Protein AF-A0A7W8DXM9-F1 (afdb_monomer_lite)

Radius of gyration: 29.78 Å; chains: 1; bounding box: 77×30×76 Å

Structure (mmCIF, N/CA/C/O backbone):
data_AF-A0A7W8DXM9-F1
#
_entry.id   AF-A0A7W8DXM9-F1
#
loop_
_atom_site.group_PDB
_atom_site.id
_atom_site.type_symbol
_atom_site.label_atom_id
_atom_site.label_alt_id
_atom_site.label_comp_id
_atom_site.label_asym_id
_atom_site.label_entity_id
_atom_site.label_seq_id
_atom_site.pdbx_PDB_ins_code
_atom_site.Cartn_x
_atom_site.Cartn_y
_atom_site.Cartn_z
_atom_site.occupancy
_atom_site.B_iso_or_equiv
_atom_site.auth_seq_id
_atom_site.auth_comp_id
_atom_site.auth_asym_id
_atom_site.auth_atom_id
_atom_site.pdbx_PDB_model_num
ATOM 1 N N . MET A 1 1 ? 60.312 -1.472 18.126 1.00 46.19 1 MET A N 1
ATOM 2 C CA . MET A 1 1 ? 59.502 -0.595 19.000 1.00 46.19 1 MET A CA 1
ATOM 3 C C . MET A 1 1 ? 58.045 -0.765 18.543 1.00 46.19 1 MET A C 1
ATOM 5 O O . MET A 1 1 ? 57.658 -0.103 17.605 1.00 46.19 1 MET A O 1
ATOM 9 N N . ARG A 1 2 ? 57.238 -1.777 18.898 1.00 55.53 2 ARG A N 1
ATOM 10 C CA . ARG A 1 2 ? 56.949 -2.486 20.163 1.00 55.53 2 ARG A CA 1
ATOM 11 C C . ARG A 1 2 ? 56.466 -1.563 21.287 1.00 55.53 2 ARG A C 1
ATOM 13 O O . ARG A 1 2 ? 57.164 -1.413 22.276 1.00 55.53 2 ARG A O 1
ATOM 20 N N . SER A 1 3 ? 55.288 -0.960 21.115 1.00 54.38 3 SER A N 1
ATOM 21 C CA . SER A 1 3 ? 54.470 -0.468 22.234 1.00 54.38 3 SER A CA 1
ATOM 22 C C . SER A 1 3 ? 53.026 -0.208 21.782 1.00 54.38 3 SER A C 1
ATOM 24 O O . SER A 1 3 ? 52.742 0.841 21.215 1.00 54.38 3 SER A O 1
ATOM 26 N N . SER A 1 4 ? 52.124 -1.182 21.954 1.00 52.69 4 SER A N 1
ATOM 27 C CA . SER A 1 4 ? 50.655 -0.969 21.904 1.00 52.69 4 SER A CA 1
ATOM 28 C C . SER A 1 4 ? 49.839 -2.128 22.510 1.00 52.69 4 SER A C 1
ATOM 30 O O . SER A 1 4 ? 48.652 -2.257 22.246 1.00 52.69 4 SER A O 1
ATOM 32 N N . THR A 1 5 ? 50.442 -2.986 23.343 1.00 55.34 5 THR A N 1
ATOM 33 C CA . THR A 1 5 ? 49.756 -4.147 23.955 1.00 55.34 5 THR A CA 1
ATOM 34 C C . THR A 1 5 ? 49.735 -4.124 25.489 1.00 55.34 5 THR A C 1
ATOM 36 O O . THR A 1 5 ? 49.424 -5.133 26.110 1.00 55.34 5 THR A O 1
ATOM 39 N N . MET A 1 6 ? 50.027 -2.983 26.127 1.00 52.00 6 MET A N 1
ATOM 40 C CA . MET A 1 6 ? 50.063 -2.838 27.597 1.00 52.00 6 MET A CA 1
ATOM 41 C C . MET A 1 6 ? 48.874 -2.054 28.195 1.00 52.00 6 MET A C 1
ATOM 43 O O . MET A 1 6 ? 49.022 -1.433 29.239 1.00 52.00 6 MET A O 1
ATOM 47 N N . ILE A 1 7 ? 47.688 -2.052 27.571 1.00 56.28 7 ILE A N 1
ATOM 48 C CA . ILE A 1 7 ? 46.492 -1.398 28.166 1.00 56.28 7 ILE A CA 1
ATOM 49 C C . ILE A 1 7 ? 45.322 -2.377 28.406 1.00 56.28 7 ILE A C 1
ATOM 51 O O . ILE A 1 7 ? 44.336 -2.024 29.038 1.00 56.28 7 ILE A O 1
ATOM 55 N N . LEU A 1 8 ? 45.436 -3.653 28.017 1.00 51.53 8 LEU A N 1
ATOM 56 C CA . LEU A 1 8 ? 44.332 -4.625 28.144 1.00 51.53 8 LEU A CA 1
ATOM 57 C C . LEU A 1 8 ? 44.398 -5.552 29.375 1.00 51.53 8 LEU A C 1
ATOM 59 O O . LEU A 1 8 ? 43.605 -6.481 29.473 1.00 51.53 8 LEU A O 1
ATOM 63 N N . LEU A 1 9 ? 45.303 -5.317 30.332 1.00 50.66 9 LEU A N 1
ATOM 64 C CA . LEU A 1 9 ? 45.524 -6.224 31.477 1.00 50.66 9 LEU A CA 1
ATOM 65 C C . LEU A 1 9 ? 45.045 -5.700 32.846 1.00 50.66 9 LEU A C 1
ATOM 67 O O . LEU A 1 9 ? 45.194 -6.405 33.839 1.00 50.66 9 LEU A O 1
ATOM 71 N N . SER A 1 10 ? 44.434 -4.514 32.936 1.00 49.72 10 SER A N 1
ATOM 72 C CA . SER A 1 10 ? 44.089 -3.885 34.228 1.00 49.72 10 SER A CA 1
ATOM 73 C C . SER A 1 10 ? 42.620 -3.990 34.671 1.00 49.72 10 SER A C 1
ATOM 75 O O . SER A 1 10 ? 42.312 -3.591 35.789 1.00 49.72 10 SER A O 1
ATOM 77 N N . ALA A 1 11 ? 41.708 -4.558 33.871 1.00 48.31 11 ALA A N 1
ATOM 78 C CA . ALA A 1 11 ? 40.278 -4.620 34.227 1.00 48.31 11 ALA A CA 1
ATOM 79 C C . ALA A 1 11 ? 39.810 -5.954 34.853 1.00 48.31 11 ALA A C 1
ATOM 81 O O . ALA A 1 11 ? 38.690 -6.034 35.348 1.00 48.31 11 ALA A O 1
ATOM 82 N N . ALA A 1 12 ? 40.642 -7.002 34.865 1.00 50.03 12 ALA A N 1
ATOM 83 C CA . ALA A 1 12 ? 40.222 -8.340 35.308 1.00 50.03 12 ALA A CA 1
ATOM 84 C C . ALA A 1 12 ? 40.365 -8.597 36.824 1.00 50.03 12 ALA A C 1
ATOM 86 O O . ALA A 1 12 ? 39.830 -9.578 37.331 1.00 50.03 12 ALA A O 1
ATOM 87 N N . VAL A 1 13 ? 41.065 -7.734 37.571 1.00 49.59 13 VAL A 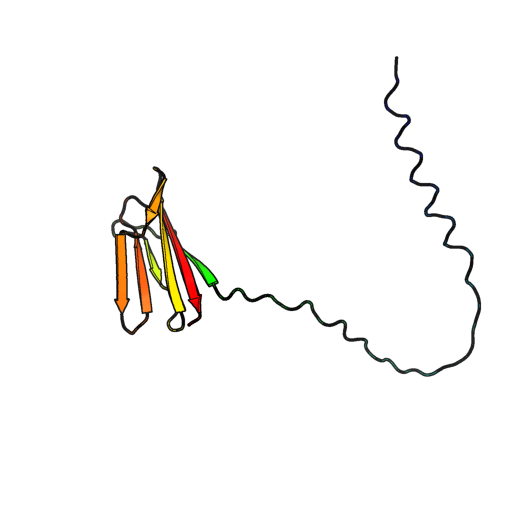N 1
ATOM 88 C CA . VAL A 1 13 ? 41.419 -8.009 38.981 1.00 49.59 13 VAL A CA 1
ATOM 89 C C . VAL A 1 13 ? 40.394 -7.455 39.987 1.00 49.59 13 VAL A C 1
ATOM 91 O O . VAL A 1 13 ? 40.340 -7.914 41.123 1.00 49.59 13 VAL A O 1
ATOM 94 N N . ALA A 1 14 ? 39.510 -6.536 39.587 1.00 46.38 14 ALA A N 1
ATOM 95 C CA . ALA A 1 14 ? 38.553 -5.915 40.514 1.00 46.38 14 ALA A CA 1
ATOM 96 C C . ALA A 1 14 ? 37.280 -6.748 40.786 1.00 46.38 14 ALA A C 1
ATOM 98 O O . ALA A 1 14 ? 36.570 -6.475 41.750 1.00 46.38 14 ALA A O 1
ATOM 99 N N . VAL A 1 15 ? 36.986 -7.777 39.981 1.00 49.56 15 VAL A N 1
ATOM 100 C CA . VAL A 1 15 ? 35.731 -8.554 40.102 1.00 49.56 15 VAL A CA 1
ATOM 101 C C . VAL A 1 15 ? 35.847 -9.727 41.092 1.00 49.56 15 VAL A C 1
ATOM 103 O O . VAL A 1 15 ? 34.839 -10.251 41.553 1.00 49.56 15 VAL A O 1
ATOM 106 N N . VAL A 1 16 ? 37.059 -10.119 41.499 1.00 52.50 16 VAL A N 1
ATOM 107 C CA . VAL A 1 16 ? 37.267 -11.338 42.310 1.00 52.50 16 VAL A CA 1
ATOM 108 C C . VAL A 1 16 ? 37.204 -11.087 43.830 1.00 52.50 16 VAL A C 1
ATOM 110 O O . VAL A 1 16 ? 37.085 -12.032 44.602 1.00 52.50 16 VAL A O 1
ATOM 113 N N . LEU A 1 17 ? 37.202 -9.832 44.298 1.00 48.69 17 LEU A N 1
ATOM 114 C CA . LEU A 1 17 ? 37.276 -9.525 45.740 1.00 48.69 17 LEU A CA 1
ATOM 115 C C . LEU A 1 17 ? 35.928 -9.324 46.457 1.00 48.69 17 LEU A C 1
ATOM 117 O O . LEU A 1 17 ? 35.918 -9.214 47.679 1.00 48.69 17 LEU A O 1
ATOM 121 N N . PHE A 1 18 ? 34.788 -9.351 45.758 1.00 46.69 18 PHE A N 1
ATOM 122 C CA . PHE A 1 18 ? 33.464 -9.254 46.405 1.00 46.69 18 PHE A CA 1
ATOM 123 C C . PHE A 1 18 ? 32.815 -10.607 46.753 1.00 46.69 18 PHE A C 1
ATOM 125 O O . PHE A 1 18 ? 31.710 -10.639 47.285 1.00 46.69 18 PHE A O 1
ATOM 132 N N . LEU A 1 19 ? 33.496 -11.732 46.511 1.00 49.69 19 LEU A N 1
ATOM 133 C CA . LEU A 1 19 ? 32.936 -13.084 46.677 1.00 49.69 19 LEU A CA 1
ATOM 134 C C . LEU A 1 19 ? 33.265 -13.771 48.019 1.00 49.69 19 LEU A C 1
ATOM 136 O O . LEU A 1 19 ? 32.946 -14.944 48.185 1.00 49.69 19 LEU A O 1
ATOM 140 N N . ALA A 1 20 ? 33.876 -13.080 48.990 1.00 47.28 20 ALA A N 1
ATOM 141 C CA . ALA A 1 20 ? 34.412 -13.727 50.200 1.00 47.28 20 ALA A CA 1
ATOM 142 C C . ALA A 1 20 ? 33.963 -13.132 51.552 1.00 47.28 20 ALA A C 1
ATOM 144 O O . ALA A 1 20 ? 34.583 -13.416 52.574 1.00 47.28 20 ALA A O 1
ATOM 145 N N . ALA A 1 21 ? 32.883 -12.346 51.606 1.00 48.78 21 ALA A N 1
ATOM 146 C CA . ALA A 1 21 ? 32.355 -11.834 52.875 1.00 48.78 21 ALA A CA 1
ATOM 147 C C .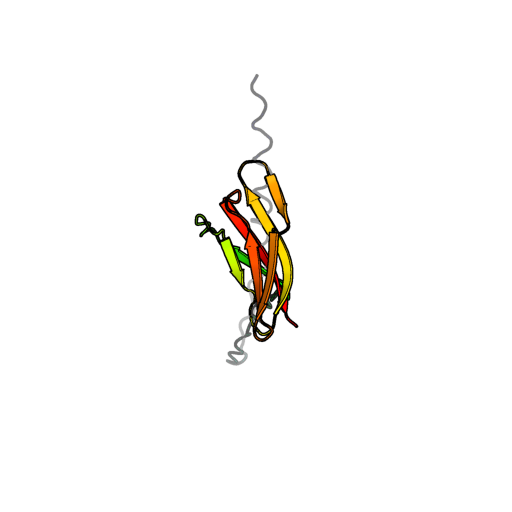 ALA A 1 21 ? 30.825 -11.915 52.915 1.00 48.78 21 ALA A C 1
ATOM 149 O O . ALA A 1 21 ? 30.128 -10.985 52.524 1.00 48.78 21 ALA A O 1
ATOM 150 N N . GLY A 1 22 ? 30.300 -13.045 53.390 1.00 42.91 22 GLY A N 1
ATOM 151 C CA . GLY A 1 22 ? 28.860 -13.180 53.621 1.00 42.91 22 GLY A CA 1
ATOM 152 C C . GLY A 1 22 ? 28.356 -14.580 53.951 1.00 42.91 22 GLY A C 1
ATOM 153 O O . GLY A 1 22 ? 27.184 -14.862 53.739 1.00 42.91 22 GLY A O 1
ATOM 154 N N . GLY A 1 23 ? 29.208 -15.479 54.448 1.00 44.62 23 GLY A N 1
ATOM 155 C CA . GLY A 1 23 ? 28.742 -16.721 55.054 1.00 44.62 23 GLY A CA 1
ATOM 156 C C . GLY A 1 23 ? 28.329 -16.478 56.503 1.00 44.62 23 GLY A C 1
ATOM 157 O O . GLY A 1 23 ? 29.204 -16.210 57.324 1.00 44.62 23 GLY A O 1
ATOM 158 N N . ARG A 1 24 ? 27.024 -16.591 56.788 1.00 53.25 24 ARG A N 1
ATOM 159 C CA . ARG A 1 24 ? 26.391 -17.231 57.967 1.00 53.25 24 ARG A CA 1
ATOM 160 C C . ARG A 1 24 ? 25.034 -16.597 58.271 1.00 53.25 24 ARG A C 1
ATOM 162 O O . ARG A 1 24 ? 24.987 -15.448 58.687 1.00 53.25 24 ARG A O 1
ATOM 169 N N . ASN A 1 25 ? 23.968 -17.380 58.113 1.00 42.91 25 ASN A N 1
ATOM 170 C CA . ASN A 1 25 ? 22.950 -17.616 59.144 1.00 42.91 25 ASN A CA 1
ATOM 171 C C . ASN A 1 25 ? 22.048 -18.769 58.675 1.00 42.91 25 ASN A C 1
ATOM 173 O O . ASN A 1 25 ? 21.227 -18.605 57.777 1.00 42.91 25 ASN A O 1
ATOM 177 N N . GLU A 1 26 ? 22.232 -19.943 59.280 1.00 51.41 26 GLU A N 1
ATOM 178 C CA . GLU A 1 26 ? 21.193 -20.968 59.354 1.00 51.41 26 GLU A CA 1
ATOM 179 C C . GLU A 1 26 ? 20.212 -20.564 60.459 1.00 51.41 26 GLU A C 1
ATOM 181 O O . GLU A 1 26 ? 20.645 -20.336 61.586 1.00 51.41 26 GLU A O 1
ATOM 186 N N . ALA A 1 27 ? 18.918 -20.483 60.144 1.00 41.81 27 ALA A N 1
ATOM 187 C CA . ALA A 1 27 ? 17.816 -20.977 60.976 1.00 41.81 27 ALA A CA 1
ATOM 188 C C . ALA A 1 27 ? 16.467 -20.600 60.341 1.00 41.81 27 ALA A C 1
ATOM 190 O O . ALA A 1 27 ? 16.146 -19.426 60.196 1.00 41.81 27 ALA A O 1
ATOM 191 N N . ALA A 1 28 ? 15.703 -21.641 60.002 1.00 50.03 28 ALA A N 1
ATOM 192 C CA . ALA A 1 28 ? 14.243 -21.730 60.023 1.00 50.03 28 ALA A CA 1
ATOM 193 C C . ALA A 1 28 ? 13.421 -20.511 59.561 1.00 50.03 28 ALA A C 1
ATOM 195 O O . ALA A 1 28 ? 13.196 -19.595 60.340 1.00 50.03 28 ALA A O 1
ATOM 196 N N . GLN A 1 29 ? 12.810 -20.592 58.372 1.00 44.09 29 GLN A N 1
ATOM 197 C CA . GLN A 1 29 ? 11.457 -20.057 58.170 1.00 44.09 29 GLN A CA 1
ATOM 198 C C . GLN A 1 29 ? 10.844 -20.600 56.866 1.00 44.09 29 GLN A C 1
ATOM 200 O O . GLN A 1 29 ? 11.267 -20.228 55.781 1.00 44.09 29 GLN A O 1
ATOM 205 N N . GLY A 1 30 ? 9.845 -21.475 57.016 1.00 37.97 30 GLY A N 1
ATOM 206 C CA . GLY A 1 30 ? 8.691 -21.665 56.128 1.00 37.97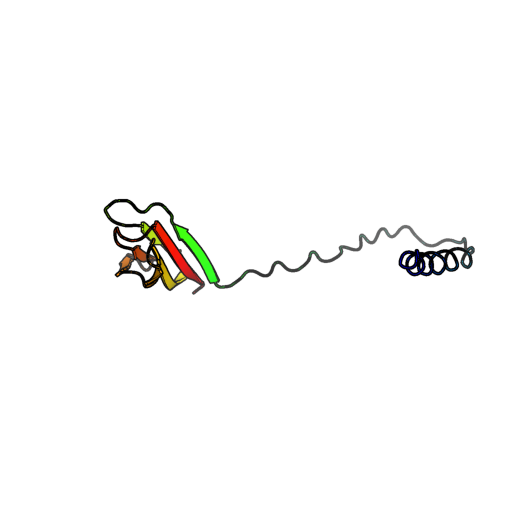 30 GLY A CA 1
ATOM 207 C C . GLY A 1 30 ? 8.899 -21.751 54.614 1.00 37.97 30 GLY A C 1
ATOM 208 O O . GLY A 1 30 ? 9.085 -20.745 53.940 1.00 37.97 30 GLY A O 1
ATOM 209 N N . ASP A 1 31 ? 8.647 -22.946 54.084 1.00 42.47 31 ASP A N 1
ATOM 210 C CA . ASP A 1 31 ? 8.147 -23.178 52.729 1.00 42.47 31 ASP A CA 1
ATOM 211 C C . ASP A 1 31 ? 6.879 -22.337 52.471 1.00 42.47 31 ASP A C 1
ATOM 213 O O . ASP A 1 31 ? 5.745 -22.736 52.733 1.00 42.47 31 ASP A O 1
ATOM 217 N N . ARG A 1 32 ? 7.081 -21.104 52.013 1.00 50.31 32 ARG A N 1
ATOM 218 C CA . ARG A 1 32 ? 6.170 -20.441 51.091 1.00 50.31 32 ARG A CA 1
ATOM 219 C C . ARG A 1 32 ? 6.942 -20.293 49.801 1.00 50.31 32 ARG A C 1
ATOM 221 O O . ARG A 1 32 ? 7.658 -19.319 49.593 1.00 50.31 32 ARG A O 1
ATOM 228 N N . THR A 1 33 ? 6.769 -21.275 48.930 1.00 45.59 33 THR A N 1
ATOM 229 C CA . THR A 1 33 ? 6.962 -21.094 47.496 1.00 45.59 33 THR A CA 1
ATOM 230 C C . THR A 1 33 ? 5.955 -20.034 47.017 1.00 45.59 33 THR A C 1
ATOM 232 O O . THR A 1 33 ? 4.926 -20.346 46.427 1.00 45.59 33 THR A O 1
ATOM 235 N N . GLU A 1 34 ? 6.202 -18.757 47.312 1.00 53.56 34 GLU A N 1
ATOM 236 C CA . GLU A 1 34 ? 5.646 -17.670 46.517 1.00 53.56 34 GLU A CA 1
ATOM 237 C C . GLU A 1 34 ? 6.426 -17.690 45.208 1.00 53.56 34 GLU A C 1
ATOM 239 O O . GLU A 1 34 ? 7.544 -17.184 45.105 1.00 53.56 34 GLU A O 1
ATOM 244 N N . THR A 1 35 ? 5.860 -18.358 44.201 1.00 58.09 35 THR A N 1
ATOM 245 C CA . THR A 1 35 ? 6.262 -18.160 42.814 1.00 58.09 35 THR A CA 1
ATOM 246 C C . THR A 1 35 ? 6.148 -16.667 42.527 1.00 58.09 35 THR A C 1
ATOM 248 O O . THR A 1 35 ? 5.065 -16.152 42.262 1.00 58.09 35 THR A O 1
ATOM 251 N N . SER A 1 36 ? 7.276 -15.962 42.612 1.00 56.44 36 SER A N 1
ATOM 252 C CA . SER A 1 36 ? 7.412 -14.612 42.092 1.00 56.44 36 SER A CA 1
ATOM 253 C C . SER A 1 36 ? 7.209 -14.696 40.583 1.00 56.44 36 SER A C 1
ATOM 255 O O . SER A 1 36 ? 8.115 -15.043 39.822 1.00 56.44 36 SER A O 1
ATOM 257 N N . LEU A 1 37 ? 5.969 -14.463 40.153 1.00 63.75 37 LEU A N 1
ATOM 258 C CA . LEU A 1 37 ? 5.626 -14.239 38.759 1.00 63.75 37 LEU A CA 1
ATOM 259 C C . LEU A 1 37 ? 6.283 -12.917 38.375 1.00 63.75 37 LEU A C 1
ATOM 261 O O . LEU A 1 37 ? 5.726 -11.846 38.603 1.00 63.75 37 LEU A O 1
ATOM 265 N N . THR A 1 38 ? 7.493 -12.992 37.822 1.00 74.69 38 THR A N 1
ATOM 266 C CA . THR A 1 38 ? 8.074 -11.851 37.115 1.00 74.69 38 THR A CA 1
ATOM 267 C C . THR A 1 38 ? 7.067 -11.457 36.034 1.00 74.69 38 THR A C 1
ATOM 269 O O . THR A 1 38 ? 6.753 -12.304 35.190 1.00 74.69 38 THR A O 1
ATOM 272 N N . PRO A 1 39 ? 6.515 -10.229 36.053 1.00 74.0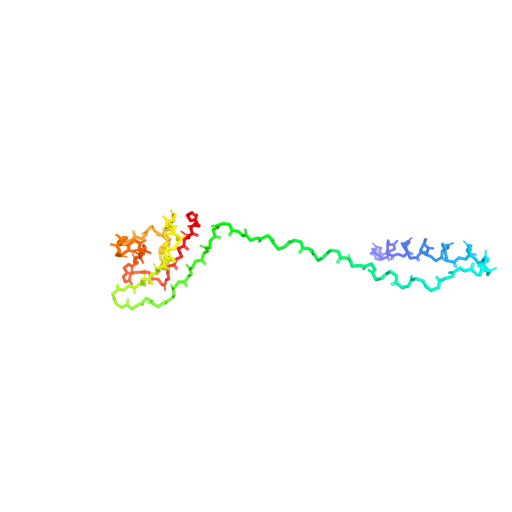0 39 PRO A N 1
ATOM 273 C CA . PRO A 1 39 ? 5.607 -9.791 35.008 1.00 74.00 39 PRO A CA 1
ATOM 274 C C . PRO A 1 39 ? 6.324 -9.924 33.669 1.00 74.00 39 PRO A C 1
ATOM 276 O O . PRO A 1 39 ? 7.425 -9.394 33.497 1.00 74.00 39 PRO A O 1
ATOM 279 N N . ALA A 1 40 ? 5.723 -10.657 32.731 1.00 79.88 40 ALA A N 1
ATOM 280 C CA . ALA A 1 40 ? 6.229 -10.691 31.369 1.00 79.88 40 ALA A CA 1
ATOM 281 C C . ALA A 1 40 ? 6.298 -9.247 30.837 1.00 79.88 40 ALA A C 1
ATOM 283 O O . ALA A 1 40 ? 5.406 -8.445 31.144 1.00 79.88 40 ALA A O 1
ATOM 284 N N . PRO A 1 41 ? 7.339 -8.888 30.067 1.00 78.31 41 PRO A N 1
ATOM 285 C CA . PRO A 1 41 ? 7.431 -7.558 29.487 1.00 78.31 41 PRO A CA 1
ATOM 286 C C . PRO A 1 41 ? 6.162 -7.264 28.681 1.00 78.31 41 PRO A C 1
ATOM 288 O O . PRO A 1 41 ? 5.690 -8.108 27.916 1.00 78.31 41 PRO A O 1
ATOM 291 N N . ALA A 1 42 ? 5.594 -6.074 28.876 1.00 77.38 42 ALA A N 1
ATOM 292 C CA . ALA A 1 42 ? 4.398 -5.661 28.159 1.00 77.38 42 ALA A CA 1
ATOM 293 C C . ALA A 1 42 ? 4.666 -5.682 26.646 1.00 77.38 42 ALA A C 1
ATOM 295 O O . ALA A 1 42 ? 5.604 -5.046 26.160 1.00 77.38 42 ALA A O 1
ATOM 296 N N . VAL A 1 43 ? 3.835 -6.410 25.896 1.00 77.75 43 VAL A N 1
ATOM 297 C CA . VAL A 1 43 ? 3.888 -6.406 24.432 1.00 77.75 43 VAL A CA 1
ATOM 298 C C . VAL A 1 43 ? 3.353 -5.061 23.952 1.00 77.75 43 VAL A C 1
ATOM 300 O O . VAL A 1 43 ? 2.162 -4.776 24.073 1.00 77.75 43 VAL A O 1
ATOM 303 N N . VAL A 1 44 ? 4.234 -4.223 23.410 1.00 73.94 44 VAL A N 1
ATOM 304 C CA . VAL A 1 44 ? 3.833 -2.968 22.768 1.00 73.94 44 VAL A CA 1
ATOM 305 C C . VAL A 1 44 ? 3.200 -3.310 21.421 1.00 73.94 44 VAL A C 1
ATOM 307 O O . VAL A 1 44 ? 3.894 -3.608 20.451 1.00 73.94 44 VAL A O 1
ATOM 310 N N . VAL A 1 45 ? 1.870 -3.290 21.359 1.00 76.50 45 VAL A N 1
ATOM 311 C CA . VAL A 1 45 ? 1.132 -3.426 20.099 1.00 76.50 45 VAL A CA 1
ATOM 312 C C . VAL A 1 45 ? 1.045 -2.047 19.450 1.00 76.50 45 VAL A C 1
ATOM 314 O O . VAL A 1 45 ? 0.396 -1.147 19.979 1.00 76.50 45 VAL A O 1
ATOM 317 N N . SER A 1 46 ? 1.712 -1.866 18.308 1.00 81.50 46 SER A N 1
ATOM 318 C CA . SER A 1 46 ? 1.588 -0.636 17.516 1.00 81.50 46 SER A CA 1
ATOM 319 C C . SER A 1 46 ? 0.148 -0.480 17.001 1.00 81.50 46 SER A C 1
ATOM 321 O O . SER A 1 46 ? -0.401 -1.443 16.459 1.00 81.50 46 SER A O 1
ATOM 323 N N . PRO A 1 47 ? -0.462 0.719 17.087 1.00 87.50 47 PRO A N 1
ATOM 324 C CA . PRO A 1 47 ? -1.773 0.981 16.489 1.00 87.50 47 PRO A CA 1
ATOM 325 C C . PRO A 1 47 ? -1.726 1.028 14.952 1.00 87.50 47 PRO A C 1
ATOM 327 O O . PRO A 1 47 ? -2.773 1.066 14.308 1.00 87.50 47 PRO A O 1
ATOM 330 N N . ILE A 1 48 ? -0.523 1.026 14.364 1.00 92.94 48 ILE A N 1
ATOM 331 C CA . ILE A 1 48 ? -0.274 1.044 12.922 1.00 92.94 48 ILE A CA 1
ATOM 332 C C . ILE A 1 48 ? 0.418 -0.260 12.519 1.00 92.94 48 ILE A C 1
ATOM 334 O O . ILE A 1 48 ? 1.476 -0.597 13.057 1.00 92.94 48 ILE A O 1
ATOM 338 N N . ARG A 1 49 ? -0.151 -0.961 11.534 1.00 93.94 49 ARG A N 1
ATOM 339 C CA . ARG A 1 49 ? 0.465 -2.106 10.855 1.00 93.94 49 ARG A CA 1
ATOM 340 C C . ARG A 1 49 ? 0.965 -1.685 9.478 1.00 93.94 49 ARG A C 1
ATOM 342 O O . ARG A 1 49 ? 0.237 -1.040 8.731 1.00 93.94 49 ARG A O 1
ATOM 349 N N . ALA A 1 50 ? 2.166 -2.126 9.121 1.00 94.31 50 ALA A N 1
ATOM 350 C CA . ALA A 1 50 ? 2.640 -2.095 7.744 1.00 94.31 50 ALA A CA 1
ATOM 351 C C . ALA A 1 50 ? 2.318 -3.423 7.039 1.00 94.31 50 ALA A C 1
ATOM 353 O O . ALA A 1 50 ? 2.529 -4.495 7.607 1.00 94.31 50 ALA A O 1
ATOM 354 N N . ILE A 1 51 ? 1.813 -3.351 5.811 1.00 94.50 51 ILE A N 1
ATOM 355 C CA . ILE A 1 51 ? 1.599 -4.491 4.917 1.00 94.50 51 ILE A CA 1
ATOM 356 C C . ILE A 1 51 ? 2.450 -4.259 3.680 1.00 94.50 51 ILE A C 1
ATOM 358 O O . ILE A 1 51 ? 2.368 -3.191 3.077 1.00 94.50 51 ILE A O 1
ATOM 362 N N . THR A 1 52 ? 3.219 -5.263 3.280 1.00 93.94 52 THR A N 1
ATOM 363 C CA . THR A 1 52 ? 3.984 -5.225 2.034 1.00 93.94 52 THR A CA 1
ATOM 364 C C . THR A 1 52 ? 3.424 -6.270 1.083 1.00 93.94 52 THR A C 1
ATOM 366 O O . THR A 1 52 ? 3.214 -7.412 1.486 1.00 93.94 52 THR A O 1
ATOM 369 N N . SER A 1 53 ? 3.173 -5.882 -0.164 1.00 91.25 53 SER A N 1
ATOM 370 C CA . SER A 1 53 ? 2.810 -6.806 -1.239 1.00 91.25 53 SER A CA 1
ATOM 371 C C . SER A 1 53 ? 3.826 -6.684 -2.368 1.00 91.25 53 SER A C 1
ATOM 373 O O . SER A 1 53 ? 4.078 -5.588 -2.864 1.00 91.25 53 SER A O 1
ATOM 375 N N . GLU A 1 54 ? 4.429 -7.813 -2.730 1.00 86.56 54 GLU A N 1
ATOM 376 C CA . GLU A 1 54 ? 5.420 -7.950 -3.810 1.00 86.56 54 GLU A CA 1
ATOM 377 C C . GLU A 1 54 ? 4.800 -8.579 -5.072 1.00 86.56 54 GLU A C 1
ATOM 379 O O . GLU A 1 54 ? 5.479 -8.817 -6.066 1.00 86.56 54 GLU A O 1
ATOM 384 N N . SER A 1 55 ? 3.495 -8.868 -5.051 1.00 77.00 55 SER A N 1
ATOM 385 C CA . SER A 1 55 ? 2.785 -9.521 -6.151 1.00 77.00 55 SER A CA 1
ATOM 386 C C . SER A 1 55 ? 2.337 -8.509 -7.211 1.00 77.00 55 SER A C 1
ATOM 388 O O . SER A 1 55 ? 1.139 -8.321 -7.429 1.00 77.00 55 SER A O 1
ATOM 390 N N . CYS A 1 56 ? 3.293 -7.826 -7.842 1.00 77.56 56 CYS A N 1
ATOM 391 C CA . CYS A 1 56 ? 3.022 -6.838 -8.887 1.00 77.56 56 CYS A CA 1
ATOM 392 C C . CYS A 1 56 ? 2.977 -7.558 -10.233 1.00 77.56 56 CYS A C 1
ATOM 394 O O . CYS A 1 56 ? 4.004 -7.774 -10.874 1.00 77.56 56 CYS A O 1
ATOM 396 N N . ALA A 1 57 ? 1.780 -7.974 -10.644 1.00 74.50 57 ALA A N 1
ATOM 397 C CA . ALA A 1 57 ? 1.542 -8.433 -12.010 1.00 74.50 57 ALA A CA 1
ATOM 398 C C . ALA A 1 57 ? 1.395 -7.226 -12.959 1.00 74.50 57 ALA A C 1
ATOM 400 O O . ALA A 1 57 ? 1.573 -6.073 -12.562 1.00 74.50 57 ALA A O 1
ATOM 401 N N . SER A 1 58 ? 1.031 -7.471 -14.220 1.00 73.38 58 SER A N 1
ATOM 402 C CA . SER A 1 58 ? 0.765 -6.410 -15.205 1.00 73.38 58 SER A CA 1
ATOM 403 C C . SER A 1 58 ? -0.300 -5.404 -14.748 1.00 73.38 58 SER A C 1
ATOM 405 O O . SER A 1 58 ? -0.220 -4.235 -15.115 1.00 73.38 58 SER A O 1
ATOM 407 N N . ASP A 1 59 ? -1.240 -5.839 -13.904 1.00 69.62 59 ASP A N 1
ATOM 408 C CA . ASP A 1 59 ? -2.323 -5.012 -13.356 1.00 69.62 59 ASP A CA 1
ATOM 409 C C . ASP A 1 59 ? -1.953 -4.318 -12.033 1.00 69.62 59 ASP A C 1
ATOM 411 O O . ASP A 1 59 ? -2.777 -3.610 -11.449 1.00 69.62 59 ASP A O 1
ATOM 415 N N . GLY A 1 60 ? -0.713 -4.500 -11.561 1.00 82.75 60 GLY A N 1
ATOM 416 C CA . GLY A 1 60 ? -0.208 -3.884 -10.342 1.00 82.75 60 GLY A CA 1
ATOM 417 C C . GLY A 1 60 ? -0.169 -4.778 -9.103 1.00 82.75 60 GLY A C 1
ATOM 418 O O . GLY A 1 60 ? -0.551 -5.947 -9.139 1.00 82.75 60 GLY A O 1
ATOM 419 N N . CYS A 1 61 ? 0.297 -4.208 -7.985 1.00 87.94 61 CYS A N 1
ATOM 420 C CA . CYS A 1 61 ? 0.196 -4.814 -6.651 1.00 87.94 61 CYS A CA 1
ATOM 421 C C . CYS A 1 61 ? -0.983 -4.195 -5.886 1.00 87.94 61 CYS A C 1
ATOM 423 O O . CYS A 1 61 ? -0.849 -3.058 -5.412 1.00 87.94 61 CYS A O 1
ATOM 425 N N . PRO A 1 62 ? -2.107 -4.903 -5.693 1.00 91.94 62 PRO A N 1
ATOM 426 C CA . PRO A 1 62 ? -3.097 -4.500 -4.709 1.00 91.94 62 PRO A CA 1
ATOM 427 C C . PRO A 1 62 ? -2.631 -4.871 -3.291 1.00 91.94 62 PRO A C 1
ATOM 429 O O . PRO A 1 62 ? -2.065 -5.942 -3.056 1.00 91.94 62 PRO A O 1
ATOM 432 N N . ALA A 1 63 ? -2.897 -3.992 -2.329 1.00 94.56 63 ALA A N 1
ATOM 433 C CA . ALA A 1 63 ? -2.735 -4.263 -0.907 1.00 94.56 63 ALA A CA 1
ATOM 434 C C . ALA A 1 63 ? -3.897 -3.665 -0.111 1.00 94.56 63 ALA A C 1
ATOM 436 O O . ALA A 1 63 ? -4.287 -2.511 -0.305 1.00 94.56 63 ALA A O 1
ATOM 437 N N . THR A 1 64 ? -4.440 -4.471 0.796 1.00 95.38 64 THR A N 1
ATOM 438 C CA . THR A 1 64 ? -5.717 -4.210 1.460 1.00 95.38 64 THR A CA 1
ATOM 439 C C . THR A 1 64 ? -5.532 -4.121 2.971 1.00 95.38 64 THR A C 1
ATOM 441 O O . THR A 1 64 ? -4.948 -5.016 3.583 1.00 95.38 64 THR A O 1
ATOM 444 N N . CYS A 1 65 ? -6.039 -3.047 3.579 1.00 95.75 65 CYS A N 1
ATOM 445 C CA . CYS A 1 65 ? -6.130 -2.927 5.034 1.00 95.75 65 CYS A CA 1
ATOM 446 C C . CYS A 1 65 ? -7.271 -3.793 5.589 1.00 95.75 65 CYS A C 1
ATOM 448 O O . CYS A 1 65 ? -8.212 -4.126 4.875 1.00 95.75 65 CYS A O 1
ATOM 450 N N . GLY A 1 66 ? -7.214 -4.158 6.873 1.00 94.62 66 GLY A N 1
ATOM 451 C CA . GLY A 1 66 ? -8.311 -4.893 7.506 1.00 94.62 66 GLY A CA 1
ATOM 452 C C . GLY A 1 66 ? -9.598 -4.063 7.590 1.00 94.62 66 GLY A C 1
ATOM 453 O O . GLY A 1 66 ? -9.568 -2.835 7.536 1.00 94.62 66 GLY A O 1
ATOM 454 N N . SER A 1 67 ? -10.743 -4.718 7.796 1.00 93.69 67 SER A N 1
ATOM 455 C CA . SER A 1 67 ? -12.048 -4.043 7.930 1.00 93.69 67 SER A CA 1
ATOM 456 C C . SER A 1 67 ? -12.092 -3.020 9.079 1.00 93.69 67 SER A C 1
ATOM 458 O O . SER A 1 67 ? -12.644 -1.926 8.938 1.00 93.69 67 SER A O 1
ATOM 460 N N . ASN A 1 68 ? -11.414 -3.316 10.190 1.00 92.50 68 ASN A N 1
ATOM 461 C CA . ASN A 1 68 ? -11.296 -2.432 11.358 1.00 92.50 68 ASN A CA 1
ATOM 462 C C . ASN A 1 68 ? -10.115 -1.449 11.266 1.00 92.50 68 ASN A C 1
ATOM 464 O O . ASN A 1 68 ? -9.610 -0.978 12.285 1.00 92.50 68 ASN A O 1
ATOM 468 N N . GLU A 1 69 ? -9.628 -1.176 10.055 1.00 95.06 69 GLU A N 1
ATOM 469 C CA . GLU A 1 69 ? -8.455 -0.337 9.828 1.00 95.06 69 GLU A CA 1
ATOM 470 C C . GLU A 1 69 ? -8.712 0.719 8.759 1.00 95.06 69 GLU A C 1
ATOM 472 O O . GLU A 1 69 ? -9.548 0.556 7.869 1.00 95.06 69 GLU A O 1
ATOM 477 N N . ALA A 1 70 ? -8.001 1.832 8.881 1.00 94.81 70 ALA A N 1
ATOM 478 C CA . ALA A 1 70 ? -7.960 2.918 7.923 1.00 94.81 70 ALA A CA 1
ATOM 479 C C . ALA A 1 70 ? -6.598 2.931 7.223 1.00 94.81 70 ALA A C 1
ATOM 481 O O . ALA A 1 70 ? -5.557 2.751 7.859 1.00 94.81 70 ALA A O 1
ATOM 482 N N . LEU A 1 71 ? -6.608 3.167 5.914 1.00 95.75 71 LEU A N 1
ATOM 483 C CA . LEU A 1 71 ? -5.396 3.362 5.132 1.00 95.75 71 LEU A CA 1
ATOM 484 C C . LEU A 1 71 ? -4.830 4.753 5.427 1.00 95.75 71 LEU A C 1
ATOM 486 O O . LEU A 1 71 ? -5.477 5.762 5.161 1.00 95.75 71 LEU A O 1
ATOM 490 N N . VAL A 1 72 ? -3.622 4.797 5.982 1.00 96.00 72 VAL A N 1
ATOM 491 C CA . VAL A 1 72 ? -2.909 6.039 6.323 1.00 96.00 72 VAL A CA 1
ATOM 492 C C . VAL A 1 72 ? -1.984 6.462 5.190 1.00 96.00 72 VAL A C 1
ATOM 494 O O . VAL A 1 72 ? -1.870 7.641 4.875 1.00 96.00 72 VAL A O 1
ATOM 497 N N . SER A 1 73 ? -1.297 5.496 4.586 1.00 95.88 73 SER A N 1
ATOM 498 C CA . SER A 1 73 ? -0.376 5.733 3.480 1.00 95.88 73 SER A CA 1
ATOM 499 C C . SER A 1 73 ? -0.244 4.475 2.639 1.00 95.88 73 SER A C 1
ATOM 501 O O . SER A 1 73 ? -0.352 3.365 3.159 1.00 95.88 73 SER A O 1
ATOM 503 N N . ALA A 1 74 ? 0.020 4.652 1.351 1.00 96.44 74 ALA A N 1
ATOM 504 C CA . ALA A 1 74 ? 0.351 3.579 0.434 1.00 96.44 74 ALA A CA 1
ATOM 505 C C . ALA A 1 74 ? 1.448 4.059 -0.516 1.00 96.44 74 ALA A C 1
ATOM 507 O O . ALA A 1 74 ? 1.270 5.039 -1.242 1.00 96.44 74 ALA A O 1
ATOM 508 N N . ILE A 1 75 ? 2.588 3.376 -0.479 1.00 96.00 75 ILE A N 1
ATOM 509 C CA . ILE A 1 75 ? 3.796 3.733 -1.215 1.00 96.00 75 ILE A CA 1
ATOM 510 C C . ILE A 1 75 ? 4.135 2.611 -2.186 1.00 96.00 75 ILE A C 1
ATOM 512 O O . ILE A 1 75 ? 4.377 1.478 -1.781 1.00 96.00 75 ILE A O 1
ATOM 516 N N . CYS A 1 76 ? 4.186 2.948 -3.465 1.00 94.88 76 CYS A N 1
ATOM 517 C CA . CYS A 1 76 ? 4.712 2.112 -4.528 1.00 94.88 76 CYS A CA 1
ATOM 518 C C . CYS A 1 76 ? 6.218 2.284 -4.608 1.00 94.88 76 CYS A C 1
ATOM 520 O O . CYS A 1 76 ? 6.698 3.403 -4.788 1.00 94.88 76 CYS A O 1
ATOM 522 N N . VAL A 1 77 ? 6.955 1.187 -4.547 1.00 93.75 77 VAL A N 1
ATOM 523 C CA . VAL A 1 77 ? 8.405 1.178 -4.709 1.00 93.75 77 VAL A CA 1
ATOM 524 C C . VAL A 1 77 ? 8.720 0.511 -6.041 1.00 93.75 77 VAL A C 1
ATOM 526 O O . VAL A 1 77 ? 8.360 -0.639 -6.274 1.00 93.75 77 VAL A O 1
ATOM 529 N N . GLY A 1 78 ? 9.344 1.259 -6.946 1.00 90.94 78 GLY A N 1
ATOM 530 C CA . GLY A 1 78 ? 9.794 0.788 -8.254 1.00 90.94 78 GLY A CA 1
ATOM 531 C C . GLY A 1 78 ? 11.295 0.994 -8.439 1.00 90.94 78 GLY A C 1
ATOM 532 O O . GLY A 1 78 ? 11.991 1.482 -7.550 1.00 90.94 78 GLY A O 1
ATOM 533 N N . VAL A 1 79 ? 11.805 0.653 -9.624 1.00 86.94 79 VAL A N 1
ATOM 534 C CA . VAL A 1 79 ? 13.248 0.738 -9.931 1.00 86.94 79 VAL A CA 1
ATOM 535 C C . VAL A 1 79 ? 13.795 2.170 -9.931 1.00 86.94 79 VAL A C 1
ATOM 537 O O . VAL A 1 79 ? 14.976 2.377 -9.673 1.00 86.94 79 VAL A O 1
ATOM 540 N N . THR A 1 80 ? 12.948 3.160 -10.218 1.00 89.00 80 THR A N 1
ATOM 541 C CA . THR A 1 80 ? 13.332 4.578 -10.298 1.00 89.00 80 THR A CA 1
ATOM 542 C C . THR A 1 80 ? 13.087 5.355 -9.004 1.00 89.00 80 THR A C 1
ATOM 544 O O . THR A 1 80 ? 13.480 6.516 -8.918 1.00 89.00 80 THR A O 1
ATOM 547 N N . GLY A 1 81 ? 12.451 4.746 -7.998 1.00 91.56 81 GLY A N 1
ATOM 548 C CA . GLY A 1 81 ? 12.157 5.392 -6.720 1.00 91.56 81 GLY A CA 1
ATOM 549 C C . GLY A 1 81 ? 10.820 4.975 -6.109 1.00 91.56 81 GLY A C 1
ATOM 550 O O . GLY A 1 81 ? 10.212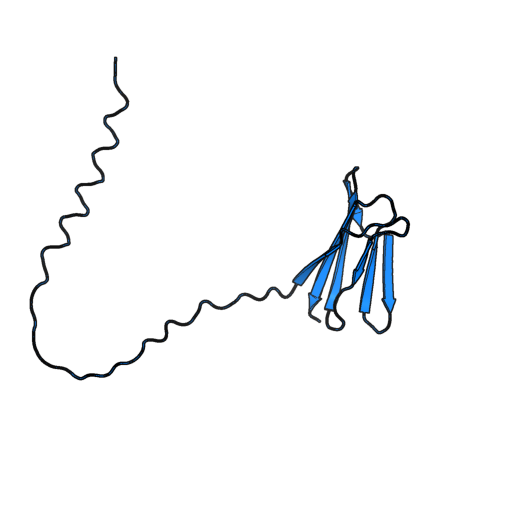 3.979 -6.505 1.00 91.56 81 GLY A O 1
ATOM 551 N N . ALA A 1 82 ? 10.368 5.760 -5.130 1.00 93.88 82 ALA A N 1
ATOM 552 C CA . ALA A 1 82 ? 9.108 5.558 -4.426 1.00 93.88 82 ALA A CA 1
ATOM 553 C C . ALA A 1 82 ? 8.092 6.657 -4.774 1.00 93.88 82 ALA A C 1
ATOM 555 O O . ALA A 1 82 ? 8.443 7.835 -4.844 1.00 93.88 82 ALA A O 1
ATOM 556 N N . LYS A 1 83 ? 6.829 6.276 -4.974 1.00 94.31 83 LYS A N 1
ATOM 557 C CA . LYS A 1 83 ? 5.702 7.180 -5.259 1.00 94.31 83 LYS A CA 1
ATOM 558 C C . LYS A 1 83 ? 4.473 6.766 -4.451 1.00 94.31 83 LYS A C 1
ATOM 560 O O . LYS A 1 83 ? 4.396 5.629 -3.999 1.00 94.31 83 LYS A O 1
ATOM 565 N N . PHE A 1 84 ? 3.508 7.662 -4.267 1.00 94.81 84 PHE A N 1
ATOM 566 C CA . PHE A 1 84 ? 2.222 7.280 -3.674 1.00 94.81 84 PHE A CA 1
ATOM 567 C C . PHE A 1 84 ? 1.440 6.332 -4.596 1.00 94.81 84 PHE A C 1
ATOM 569 O O . PHE A 1 84 ? 1.667 6.315 -5.809 1.00 94.81 84 PHE A O 1
ATOM 576 N N . SER A 1 85 ? 0.533 5.543 -4.012 1.00 93.75 85 SER A N 1
ATOM 577 C CA . SER A 1 85 ? -0.380 4.663 -4.751 1.00 93.75 85 SER A CA 1
ATOM 578 C C . SER A 1 85 ? -1.131 5.407 -5.846 1.00 93.75 85 SER A C 1
ATOM 580 O O . SER A 1 85 ? -1.595 6.525 -5.631 1.00 93.75 85 SER A O 1
ATOM 582 N N . GLU A 1 86 ? -1.306 4.756 -6.992 1.00 91.12 86 GLU A N 1
ATOM 583 C CA . GLU A 1 86 ? -2.013 5.337 -8.137 1.00 91.12 86 GLU A CA 1
ATOM 584 C C . GLU A 1 86 ? -3.524 5.364 -7.915 1.00 91.12 86 GLU A C 1
ATOM 586 O O . GLU A 1 86 ? -4.205 6.285 -8.360 1.00 91.12 86 GLU A O 1
ATOM 591 N N . ALA A 1 87 ? -4.047 4.367 -7.200 1.00 91.12 87 ALA A N 1
ATOM 592 C CA . ALA A 1 87 ? -5.459 4.281 -6.877 1.00 91.12 87 ALA A CA 1
ATOM 593 C C . ALA A 1 87 ? -5.675 3.756 -5.458 1.00 91.12 87 ALA A C 1
ATOM 595 O O . ALA A 1 87 ? -4.987 2.841 -5.004 1.00 91.12 87 ALA A O 1
ATOM 596 N N . ILE A 1 88 ? -6.690 4.309 -4.795 1.00 94.25 88 ILE A N 1
ATOM 597 C CA . ILE A 1 88 ? -7.258 3.790 -3.552 1.00 94.25 88 ILE A CA 1
ATOM 598 C C . ILE A 1 88 ? -8.734 3.520 -3.825 1.00 94.25 88 ILE A C 1
ATOM 600 O O . ILE A 1 88 ? -9.454 4.401 -4.295 1.00 94.25 88 ILE A O 1
ATOM 604 N N . ARG A 1 89 ? -9.178 2.296 -3.552 1.00 94.31 89 ARG A N 1
ATOM 605 C CA . ARG A 1 89 ? -10.573 1.873 -3.674 1.00 94.31 89 ARG A CA 1
ATOM 606 C C . ARG A 1 89 ? -11.122 1.545 -2.297 1.00 94.31 89 ARG A C 1
ATOM 608 O O . ARG A 1 89 ? -10.392 1.048 -1.440 1.00 94.31 89 ARG A O 1
ATOM 615 N N . VAL A 1 90 ? -12.402 1.841 -2.100 1.00 95.06 90 VAL A N 1
ATOM 616 C CA . VAL A 1 90 ? -13.129 1.499 -0.880 1.00 95.06 90 VAL A CA 1
ATOM 617 C C . VAL A 1 90 ? -14.318 0.642 -1.267 1.00 95.06 90 VAL A C 1
ATOM 619 O O . VAL A 1 90 ? -15.179 1.090 -2.020 1.00 95.06 90 VAL A O 1
ATOM 622 N N . GLU A 1 91 ? -14.357 -0.576 -0.747 1.00 94.50 91 GLU A N 1
ATOM 623 C CA . GLU A 1 91 ? -15.426 -1.541 -0.983 1.00 94.50 91 GLU A CA 1
ATOM 624 C C . GLU A 1 91 ? -15.835 -2.125 0.366 1.00 94.50 91 GLU A C 1
ATOM 626 O O . GLU A 1 91 ? -14.981 -2.536 1.144 1.00 94.50 91 GLU A O 1
ATOM 631 N N . GLU A 1 92 ? -17.123 -2.045 0.709 1.00 92.06 92 GLU A N 1
ATOM 632 C CA . GLU A 1 92 ? -17.648 -2.516 2.006 1.00 92.06 92 GLU A CA 1
ATOM 633 C C . GLU A 1 92 ? -16.890 -1.960 3.239 1.00 92.06 92 GLU A C 1
ATOM 635 O O . GLU A 1 92 ? -16.782 -2.597 4.284 1.00 92.06 92 GLU A O 1
ATOM 640 N N . GLY A 1 93 ? -16.337 -0.744 3.130 1.00 89.62 93 GLY A N 1
ATOM 641 C CA . GLY A 1 93 ? -15.552 -0.104 4.196 1.00 89.62 93 GLY A CA 1
ATOM 642 C C . GLY A 1 93 ? -14.107 -0.607 4.333 1.00 89.62 93 GLY A C 1
ATOM 643 O O . GLY A 1 93 ? -13.380 -0.143 5.219 1.00 89.62 93 GLY A O 1
ATOM 644 N N . VAL A 1 94 ? -13.681 -1.507 3.447 1.00 94.19 94 VAL A N 1
ATOM 645 C CA . VAL A 1 94 ? -12.313 -2.005 3.305 1.00 94.19 94 VAL A CA 1
ATOM 646 C C . VAL A 1 94 ? -11.567 -1.142 2.290 1.00 94.19 94 VAL A C 1
ATOM 648 O O . VAL A 1 94 ? -12.067 -0.871 1.200 1.00 94.19 94 VAL A O 1
ATOM 651 N N . MET A 1 95 ? -10.372 -0.680 2.661 1.00 95.50 95 MET A N 1
ATOM 652 C CA . MET A 1 95 ? -9.538 0.177 1.814 1.00 95.50 95 MET A CA 1
ATOM 653 C C . MET A 1 95 ? -8.434 -0.642 1.146 1.00 95.50 95 MET A C 1
ATOM 655 O O . MET A 1 95 ? -7.617 -1.263 1.833 1.00 95.50 95 MET A O 1
ATOM 659 N N . THR A 1 96 ? -8.375 -0.583 -0.181 1.00 94.94 96 THR A N 1
ATOM 660 C CA . THR A 1 96 ? -7.355 -1.243 -1.002 1.00 94.94 96 THR A CA 1
ATOM 661 C C . THR A 1 96 ? -6.589 -0.202 -1.801 1.00 94.94 96 THR A C 1
ATOM 663 O O . THR A 1 96 ? -7.175 0.530 -2.598 1.00 94.94 96 THR A O 1
ATOM 666 N N . ALA A 1 97 ? -5.273 -0.146 -1.618 1.00 95.62 97 ALA A N 1
ATOM 667 C CA . ALA A 1 97 ? -4.389 0.634 -2.473 1.00 95.62 97 ALA A CA 1
ATOM 668 C C . ALA A 1 97 ? -3.798 -0.240 -3.574 1.00 95.62 97 ALA A C 1
ATOM 670 O O . ALA A 1 97 ? -3.523 -1.418 -3.364 1.00 95.62 97 ALA A O 1
ATOM 671 N N . THR A 1 98 ? -3.601 0.347 -4.750 1.00 94.06 98 THR A N 1
ATOM 672 C CA . THR A 1 98 ? -2.998 -0.325 -5.903 1.00 94.06 98 THR A CA 1
ATOM 673 C C . THR A 1 98 ? -1.876 0.528 -6.485 1.00 94.06 98 THR A C 1
ATOM 675 O O . THR A 1 98 ? -1.998 1.750 -6.618 1.00 94.06 98 THR A O 1
ATOM 678 N N . CYS A 1 99 ? -0.777 -0.133 -6.832 1.00 93.50 99 CYS A N 1
ATOM 679 C CA . CYS A 1 99 ? 0.335 0.438 -7.586 1.00 93.50 99 CYS A CA 1
ATOM 680 C C . CYS A 1 99 ? 0.303 -0.062 -9.019 1.00 93.50 99 CYS A C 1
ATOM 682 O O . CYS A 1 99 ? 0.060 -1.245 -9.203 1.00 93.50 99 CYS A O 1
ATOM 684 N N . GLY A 1 100 ? 0.583 0.789 -10.006 1.00 88.56 100 GLY A N 1
ATOM 685 C CA . GLY A 1 100 ? 0.657 0.373 -11.405 1.00 88.56 100 GLY A CA 1
ATOM 686 C C . GLY A 1 100 ? 1.866 -0.514 -11.715 1.00 88.56 100 GLY A C 1
ATOM 687 O O . GLY A 1 100 ? 2.721 -0.772 -10.865 1.00 88.56 100 GLY A O 1
ATOM 688 N N . SER A 1 101 ? 1.967 -0.932 -12.976 1.00 85.38 101 SER A N 1
ATOM 689 C CA . SER A 1 101 ? 2.950 -1.907 -13.476 1.00 85.38 101 SER A CA 1
ATOM 690 C C . SER A 1 101 ? 4.422 -1.490 -13.360 1.00 85.38 101 SER A C 1
ATOM 692 O O . SER A 1 101 ? 5.310 -2.321 -13.520 1.00 85.38 101 SER A O 1
ATOM 694 N N . SER A 1 102 ? 4.711 -0.216 -13.079 1.00 87.06 102 SER A N 1
ATOM 695 C CA . SER A 1 102 ? 6.081 0.275 -12.881 1.00 87.06 102 SER A CA 1
ATOM 696 C C . SER A 1 102 ? 6.633 0.013 -11.471 1.00 87.06 102 SER A C 1
ATOM 698 O O . SER A 1 102 ? 7.771 0.391 -11.185 1.00 87.06 102 SER A O 1
ATOM 700 N N . ALA A 1 103 ? 5.808 -0.494 -10.553 1.00 91.56 103 ALA A N 1
ATOM 701 C CA . ALA A 1 103 ? 6.197 -0.797 -9.183 1.00 91.56 103 ALA A CA 1
ATOM 702 C C . ALA A 1 103 ? 6.634 -2.260 -9.054 1.00 91.56 103 ALA A C 1
ATOM 704 O O . ALA A 1 103 ? 6.065 -3.143 -9.686 1.00 91.56 103 ALA A O 1
ATOM 705 N N . ASN A 1 104 ? 7.620 -2.503 -8.196 1.00 91.50 104 ASN A N 1
ATOM 706 C CA . ASN A 1 104 ? 8.051 -3.844 -7.810 1.00 91.50 104 ASN A CA 1
ATOM 707 C C . ASN A 1 104 ? 7.242 -4.344 -6.610 1.00 91.50 104 ASN A C 1
ATOM 709 O O . ASN A 1 104 ? 6.921 -5.524 -6.515 1.00 91.50 104 ASN A O 1
ATOM 713 N N . ASN A 1 105 ? 6.920 -3.439 -5.685 1.00 93.31 105 ASN A N 1
ATOM 714 C CA . ASN A 1 105 ? 6.149 -3.739 -4.490 1.00 93.31 105 ASN A CA 1
ATOM 715 C C . ASN A 1 105 ? 5.395 -2.503 -3.984 1.00 93.31 105 ASN A C 1
ATOM 717 O O . ASN A 1 105 ? 5.691 -1.361 -4.347 1.00 93.31 105 ASN A O 1
ATOM 721 N N . ILE A 1 106 ? 4.419 -2.741 -3.113 1.00 95.12 106 ILE A N 1
ATOM 722 C CA . ILE A 1 106 ? 3.665 -1.714 -2.392 1.00 95.12 106 ILE A CA 1
ATOM 723 C C . ILE A 1 106 ? 3.836 -1.905 -0.887 1.00 95.12 106 ILE A C 1
ATOM 725 O O . ILE A 1 106 ? 3.805 -3.032 -0.395 1.00 95.12 106 ILE A O 1
ATOM 729 N N . VAL A 1 107 ? 3.986 -0.802 -0.157 1.00 95.88 107 VAL A N 1
ATOM 730 C CA . VAL A 1 107 ? 3.968 -0.753 1.309 1.00 95.88 107 VAL A CA 1
ATOM 731 C C . VAL A 1 107 ? 2.780 0.094 1.748 1.00 95.88 107 VAL A C 1
ATOM 733 O O . VAL A 1 107 ? 2.701 1.276 1.415 1.00 95.88 107 VAL A O 1
ATOM 736 N N . VAL A 1 108 ? 1.857 -0.499 2.500 1.00 96.75 108 VAL A N 1
ATOM 737 C CA . VAL A 1 108 ? 0.646 0.157 3.004 1.00 96.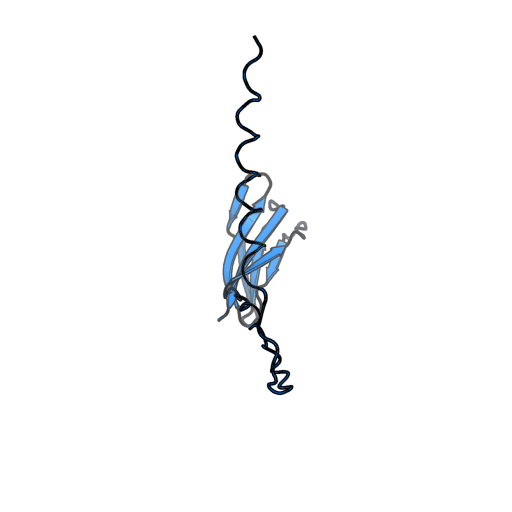75 108 VAL A CA 1
ATOM 738 C C . VAL A 1 108 ? 0.697 0.244 4.521 1.00 96.75 108 VAL A C 1
ATOM 740 O O . VAL A 1 108 ? 0.961 -0.747 5.197 1.00 96.75 108 VAL A O 1
ATOM 743 N N . LEU A 1 109 ? 0.423 1.428 5.060 1.00 96.88 109 LEU A N 1
ATOM 744 C CA . LEU A 1 109 ? 0.258 1.661 6.489 1.00 96.88 109 LEU A CA 1
ATOM 745 C C . LEU A 1 109 ? -1.231 1.685 6.824 1.00 96.88 109 LEU A C 1
ATOM 747 O O . LEU A 1 109 ? -1.970 2.541 6.337 1.00 96.88 109 LEU A O 1
ATOM 751 N N . CYS A 1 110 ? -1.649 0.761 7.679 1.00 96.62 110 CYS A N 1
ATOM 752 C CA . CYS A 1 110 ? -3.020 0.605 8.137 1.00 96.62 110 CYS A CA 1
ATOM 753 C C . CYS A 1 110 ? -3.089 0.933 9.630 1.00 96.62 110 CYS A C 1
ATOM 755 O O . CYS A 1 110 ? -2.452 0.260 10.441 1.00 96.62 110 CYS A O 1
ATOM 757 N N . ALA A 1 111 ? -3.850 1.958 10.001 1.00 95.75 111 ALA A N 1
ATOM 758 C CA . ALA A 1 111 ? -4.113 2.300 11.396 1.00 95.75 111 ALA A CA 1
ATOM 759 C C . ALA A 1 111 ? -5.413 1.655 11.870 1.00 95.75 111 ALA A C 1
ATOM 761 O O . ALA A 1 111 ? -6.383 1.599 11.118 1.00 95.75 111 ALA A O 1
ATOM 762 N N . ARG A 1 112 ? -5.456 1.193 13.118 1.00 92.44 112 ARG A N 1
ATOM 763 C CA . ARG A 1 112 ? -6.697 0.723 13.751 1.00 92.44 112 ARG A CA 1
ATOM 764 C C . ARG A 1 112 ? -7.670 1.897 13.928 1.00 92.44 112 ARG A C 1
ATOM 766 O O . ARG A 1 112 ? -7.235 2.986 14.300 1.00 92.44 112 ARG A O 1
ATOM 773 N N . LYS A 1 113 ? -8.946 1.665 13.609 1.00 87.19 113 LYS A N 1
ATOM 774 C CA . LYS A 1 113 ? -10.052 2.608 13.846 1.00 87.19 113 LYS A CA 1
ATOM 775 C C . LYS A 1 113 ? -10.468 2.609 15.314 1.00 87.19 113 LYS A C 1
ATOM 777 O O . LYS A 1 113 ? -10.325 1.543 15.957 1.00 87.19 113 LYS A O 1
#

Secondary structure (DSSP, 8-state):
---SSSSSSSSSSSSSTTSSS----------------PPPPP----SEEEEEE---BTTBEEEE--TTEEEEEEEEEETTEEEE-SEEEEETTEEEEEE-TTEEEEEEEEEE-

Foldseek 3Di:
DDDDPPPPPPPPPPPPPVPPPDDDDDDDDDPPPPVPPPPDPDDDDDQKDKDKFQPQDQAFTKDKEDLQWDWPFKWFQAPVGIDGFPDWDADPSIIITGHHNRGRMMIIIIGGD

pLDDT: mean 76.71, std 19.93, range [37.97, 96.88]

Organism: NCBI:txid87461

Sequence (113 aa):
MRSSTMILLSAAVAVVLFLAAGGRNEAAQGDRTETSLTPAPAVVVSPIRAITSESCASDGCPATCGSNEALVSAICVGVTGAKFSEAIRVEEGVMTATCGSSANNIVVLCARK